Protein AF-A9EIQ8-F1 (afdb_monomer)

Foldseek 3Di:
DCLLVCLDPPHQQAQFCAEAECASNHQWYFYDDDPVPTDIDRRSDDPPDDPVVVVVVVVVVVVVCVVVVPDHD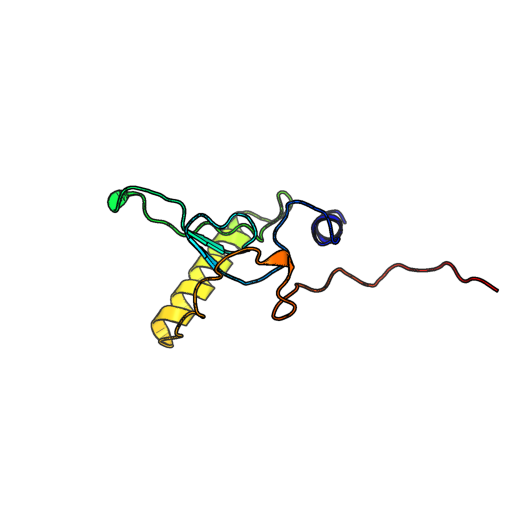DHDDDHPSPDPPGGDDRDPPDDDDDDD

Radius of gyration: 15.95 Å; Cα contacts (8 Å, |Δi|>4): 123; chains: 1; bounding box: 55×27×35 Å

Secondary structure (DSSP, 8-state):
--GGGGGSTTSSS--B--EEES-TTSSEEE----GGG---EE--S-TTS-HHHHHHHHHHHHHHHHHTT-PPPPPPPS-GGG-GGGBPPP----------

Mean predicted aligned error: 10.39 Å

InterPro domains:
  IPR008146 Glutamine synthetase, catalytic domain [PF00120] (1-85)
  IPR008146 Glutamine synthetase, catalytic domain [PS51987] (1-100)
  IPR014746 Glutamine synthetase/guanido kinase, catalytic domain [SSF55931] (2-93)

Nearest PDB structures (foldseek):
  7tdv-assembly1_C  TM=9.111E-01  e=1.305E-05  Staphylococcus aureus
  8tfk-assembly1_C  TM=9.093E-01  e=3.611E-05  Methanosarcina mazei Go1
  8oox-assembly1_B  TM=8.862E-01  e=8.723E-05  Methermicoccus shengliensis DSM 18856
  7ten-assembly1_H  TM=8.874E-01  e=7.616E-05  Listeria monocytogenes
  8oox-assembly1_A  TM=8.880E-01  e=9.991E-05  Methermicoccus shengliensis DSM 18856

Sequence (100 aa):
MNSFRRFLPGTSAPINLEWGEENRTCGLRIPESSPQNLRVENRIAGADANSYLSIAASLLAGYIGMIEDVKPSTPVQGSANESPKYQLAADTRGSPRGYG

Organism: NCBI:txid314608

pLDDT: mean 77.61, std 20.42, range [34.22, 98.31]

Solvent-accessible surface area (backbone atoms only — not comparable to full-atom values): 6339 Å² total; per-residue (Å²): 142,64,73,58,71,51,46,45,90,91,50,92,50,27,46,34,77,44,38,15,73,65,28,73,47,24,8,32,23,32,57,88,60,58,84,93,65,60,52,79,43,78,50,60,72,51,96,86,52,60,66,70,60,55,51,52,53,52,52,50,52,53,49,51,34,62,76,68,65,58,77,76,76,82,65,54,80,78,70,46,81,78,54,82,87,46,62,60,81,50,78,78,89,80,79,91,78,87,78,132

Structure (mmCIF, N/CA/C/O backbone):
data_AF-A9EIQ8-F1
#
_entry.id   AF-A9EIQ8-F1
#
loop_
_atom_site.group_PDB
_atom_site.id
_atom_site.type_symbol
_atom_site.label_atom_id
_atom_site.label_alt_id
_atom_site.label_comp_id
_atom_site.label_asym_id
_atom_site.label_entity_id
_atom_site.label_seq_id
_atom_site.pdbx_PDB_ins_code
_atom_site.Cartn_x
_atom_site.Cartn_y
_atom_site.Cartn_z
_atom_site.occupancy
_atom_site.B_iso_or_equiv
_atom_site.auth_seq_id
_atom_site.auth_comp_id
_atom_site.auth_asym_id
_atom_site.auth_atom_id
_atom_site.pdbx_PDB_model_num
ATOM 1 N N . MET A 1 1 ? 10.339 6.127 -23.249 1.00 47.00 1 MET A N 1
ATOM 2 C CA . MET A 1 1 ? 10.115 5.420 -21.968 1.00 47.00 1 MET A CA 1
ATOM 3 C C . MET A 1 1 ? 10.525 6.327 -20.809 1.00 47.00 1 MET A C 1
ATOM 5 O O . MET A 1 1 ? 11.665 6.784 -20.792 1.00 47.00 1 MET A O 1
ATOM 9 N N . ASN A 1 2 ? 9.585 6.675 -19.921 1.00 54.34 2 ASN A N 1
ATOM 10 C CA . ASN A 1 2 ? 9.785 7.634 -18.817 1.00 54.34 2 ASN A CA 1
ATOM 11 C C . ASN A 1 2 ? 9.458 7.023 -17.433 1.00 54.34 2 ASN A C 1
ATOM 13 O O . ASN A 1 2 ? 10.060 7.423 -16.443 1.00 54.34 2 ASN A O 1
ATOM 17 N N . SER A 1 3 ? 8.623 5.977 -17.374 1.00 48.97 3 SER A N 1
ATOM 18 C CA . SER A 1 3 ? 8.212 5.280 -16.140 1.00 48.97 3 SER A CA 1
ATOM 19 C C . SER A 1 3 ? 9.387 4.692 -15.355 1.00 48.97 3 SER A C 1
ATOM 21 O O . SER A 1 3 ? 9.421 4.782 -14.133 1.00 48.97 3 SER A O 1
ATOM 23 N N . PHE A 1 4 ? 10.398 4.153 -16.049 1.00 55.16 4 PHE A N 1
ATOM 24 C CA . PHE A 1 4 ? 11.559 3.531 -15.401 1.00 55.16 4 PHE A CA 1
ATOM 25 C C . PHE A 1 4 ? 12.546 4.529 -14.783 1.00 55.16 4 PHE A C 1
ATOM 27 O O . PHE A 1 4 ? 13.245 4.183 -13.835 1.00 55.16 4 PHE A O 1
ATOM 34 N N . ARG A 1 5 ? 12.563 5.792 -15.240 1.00 54.81 5 ARG A N 1
ATOM 35 C CA . ARG A 1 5 ? 13.397 6.846 -14.628 1.00 54.81 5 ARG A CA 1
ATOM 36 C C . ARG A 1 5 ? 12.933 7.218 -13.217 1.00 54.81 5 ARG A C 1
ATOM 38 O O . ARG A 1 5 ? 13.712 7.780 -12.457 1.00 54.81 5 ARG A O 1
ATOM 45 N N . ARG A 1 6 ? 11.692 6.873 -12.856 1.00 54.34 6 ARG A N 1
ATOM 46 C CA . ARG A 1 6 ? 11.136 7.057 -11.510 1.00 54.34 6 ARG A CA 1
ATOM 47 C C . ARG A 1 6 ? 11.627 5.999 -10.511 1.00 54.34 6 ARG A C 1
ATOM 49 O O . ARG A 1 6 ? 11.488 6.213 -9.317 1.00 54.34 6 ARG A O 1
ATOM 56 N N . PHE A 1 7 ? 12.237 4.904 -10.975 1.00 53.34 7 PHE A N 1
ATOM 57 C CA . PHE A 1 7 ? 12.812 3.865 -10.110 1.00 53.34 7 PHE A CA 1
ATOM 58 C C . PHE A 1 7 ? 14.306 4.078 -9.806 1.00 53.34 7 PHE A C 1
ATOM 60 O O . PHE A 1 7 ? 14.984 3.162 -9.348 1.00 53.34 7 PHE A O 1
ATOM 67 N N . LEU A 1 8 ? 14.842 5.278 -10.055 1.00 50.47 8 LEU A N 1
ATOM 68 C CA . LEU A 1 8 ? 16.218 5.612 -9.690 1.00 50.47 8 LEU A CA 1
ATOM 69 C C . LEU A 1 8 ? 16.322 5.914 -8.179 1.00 50.47 8 LEU A C 1
ATOM 71 O O . LEU A 1 8 ? 15.482 6.660 -7.653 1.00 50.47 8 LEU A O 1
ATOM 75 N N . PRO A 1 9 ? 17.353 5.391 -7.484 1.00 47.25 9 PRO A N 1
ATOM 76 C CA . PRO A 1 9 ? 17.642 5.747 -6.097 1.00 47.25 9 PRO A CA 1
ATOM 77 C C . PRO A 1 9 ? 17.762 7.270 -5.937 1.00 47.25 9 PRO A C 1
ATOM 79 O O . PRO A 1 9 ? 18.452 7.923 -6.718 1.00 47.25 9 PRO A O 1
ATOM 82 N N . GLY A 1 10 ? 17.084 7.844 -4.938 1.00 49.53 10 GLY A N 1
ATOM 83 C CA . GLY A 1 10 ? 17.111 9.289 -4.659 1.00 49.53 10 GLY A CA 1
ATOM 84 C C . GLY A 1 10 ? 15.927 10.096 -5.207 1.00 49.53 10 GLY A C 1
ATOM 85 O O . GLY A 1 10 ? 15.887 11.311 -5.023 1.00 49.53 10 GLY A O 1
ATOM 86 N N . THR A 1 11 ? 14.938 9.456 -5.835 1.00 51.38 11 THR A N 1
ATOM 87 C CA . THR A 1 11 ? 13.658 10.106 -6.163 1.00 51.38 11 THR A CA 1
ATOM 88 C C . THR A 1 11 ? 12.632 9.873 -5.048 1.00 51.38 11 THR A C 1
ATOM 90 O O . THR A 1 11 ? 12.636 8.834 -4.397 1.00 51.38 11 THR A O 1
ATOM 93 N N . SER A 1 12 ? 11.723 10.825 -4.801 1.00 54.69 12 SER A N 1
ATOM 94 C CA . SER A 1 12 ? 10.681 10.705 -3.756 1.00 54.69 12 SER A CA 1
ATOM 95 C C . SER A 1 12 ? 9.597 9.657 -4.062 1.00 54.69 12 SER A C 1
ATOM 97 O O . SER A 1 12 ? 8.571 9.606 -3.381 1.00 54.69 12 SER A O 1
ATOM 99 N N . ALA A 1 13 ? 9.773 8.870 -5.124 1.00 58.97 13 ALA A N 1
ATOM 100 C CA . ALA A 1 13 ? 8.844 7.834 -5.521 1.00 58.97 13 ALA A CA 1
ATOM 101 C C . ALA A 1 13 ? 9.188 6.526 -4.798 1.00 58.97 13 ALA A C 1
ATOM 103 O O . ALA A 1 13 ? 10.340 6.097 -4.838 1.00 58.97 13 ALA A O 1
ATOM 104 N N . PRO A 1 14 ? 8.212 5.874 -4.152 1.00 58.78 14 PRO A N 1
ATOM 105 C CA . PRO A 1 14 ? 8.463 4.592 -3.524 1.00 58.78 14 PRO A CA 1
ATOM 106 C C . PRO A 1 14 ? 8.714 3.534 -4.602 1.00 58.78 14 PRO A C 1
ATOM 108 O O . PRO A 1 14 ? 7.884 3.310 -5.482 1.00 58.78 14 PRO A O 1
ATOM 111 N N . ILE A 1 15 ? 9.877 2.891 -4.520 1.00 69.25 15 ILE A N 1
ATOM 112 C CA . ILE A 1 15 ? 10.295 1.792 -5.405 1.00 69.25 15 ILE A CA 1
ATOM 113 C C . ILE A 1 15 ? 10.076 0.413 -4.764 1.00 69.25 15 ILE A C 1
ATOM 115 O O . ILE A 1 15 ? 10.500 -0.600 -5.314 1.00 69.25 15 ILE A O 1
ATOM 119 N N . ASN A 1 16 ? 9.457 0.387 -3.581 1.00 79.81 16 ASN A N 1
ATOM 120 C CA . ASN A 1 16 ? 9.238 -0.799 -2.763 1.00 79.81 16 ASN A CA 1
ATOM 121 C C . ASN A 1 16 ? 7.764 -1.236 -2.769 1.00 79.81 16 ASN A C 1
ATOM 123 O O . ASN A 1 16 ? 6.868 -0.439 -3.048 1.00 79.81 16 ASN A O 1
ATOM 127 N N . LEU A 1 17 ? 7.528 -2.503 -2.426 1.00 83.19 17 LEU A N 1
ATOM 128 C CA . LEU A 1 17 ? 6.192 -3.077 -2.208 1.00 83.19 17 LEU A CA 1
ATOM 129 C C . LEU A 1 17 ? 5.762 -3.053 -0.731 1.00 83.19 17 LEU A C 1
ATOM 131 O O . LEU A 1 17 ? 4.793 -3.710 -0.359 1.00 83.19 17 LEU A O 1
ATOM 135 N N . GLU A 1 18 ? 6.486 -2.320 0.114 1.00 90.25 18 GLU A N 1
ATOM 136 C CA . GLU A 1 18 ? 6.184 -2.235 1.539 1.00 90.25 18 GLU A CA 1
ATOM 137 C C . GLU A 1 18 ? 4.945 -1.370 1.794 1.00 90.25 18 GLU A C 1
ATOM 139 O O . GLU A 1 18 ? 4.561 -0.525 0.969 1.00 90.25 18 GLU A O 1
ATOM 144 N N . TRP A 1 19 ? 4.343 -1.557 2.971 1.00 93.81 19 TRP A N 1
ATOM 145 C CA . TRP A 1 19 ? 3.210 -0.762 3.425 1.00 93.81 19 TRP A CA 1
ATOM 146 C C . TRP A 1 19 ? 3.415 -0.173 4.821 1.00 93.81 19 TRP A C 1
ATOM 148 O O . TRP A 1 19 ? 4.159 -0.716 5.638 1.00 93.81 19 TRP A O 1
ATOM 158 N N . GLY A 1 20 ? 2.740 0.942 5.101 1.00 93.19 20 GLY A N 1
ATOM 159 C CA . GLY A 1 20 ? 2.766 1.568 6.422 1.00 93.19 20 GLY A CA 1
ATOM 160 C C . GLY A 1 20 ? 1.740 2.687 6.605 1.00 93.19 20 GLY A C 1
ATOM 161 O O . GLY A 1 20 ? 1.204 3.243 5.639 1.00 93.19 20 GLY A O 1
ATOM 162 N N . GLU A 1 21 ? 1.478 3.020 7.866 1.00 94.75 21 GLU A N 1
ATOM 163 C CA . GLU A 1 21 ? 0.581 4.100 8.292 1.00 94.75 21 GLU A CA 1
ATOM 164 C C . GLU A 1 21 ? 1.306 5.448 8.261 1.00 94.75 21 GLU A C 1
ATOM 166 O O . GLU A 1 21 ? 2.428 5.566 8.746 1.00 94.75 21 GLU A O 1
ATOM 171 N N . GLU A 1 22 ? 0.711 6.439 7.591 1.00 92.38 22 GLU A N 1
ATOM 172 C CA . GLU A 1 22 ? 1.289 7.756 7.259 1.00 92.38 22 GLU A CA 1
ATOM 173 C C . GLU A 1 22 ? 2.718 7.712 6.662 1.00 92.38 22 GLU A C 1
ATOM 175 O O . GLU A 1 22 ? 3.371 8.734 6.456 1.00 92.38 22 GLU A O 1
ATOM 180 N N . ASN A 1 23 ? 3.200 6.533 6.260 1.00 90.56 23 ASN A N 1
ATOM 181 C CA . ASN A 1 23 ? 4.563 6.346 5.798 1.00 90.56 23 ASN A CA 1
ATOM 182 C C . ASN A 1 23 ? 4.685 6.649 4.300 1.00 90.56 23 ASN A C 1
ATOM 184 O O . ASN A 1 23 ? 4.371 5.836 3.430 1.00 90.56 23 ASN A O 1
ATOM 188 N N . ARG A 1 24 ? 5.175 7.848 3.978 1.00 88.62 24 ARG A N 1
ATOM 189 C CA . ARG A 1 24 ? 5.313 8.324 2.589 1.00 88.62 24 ARG A CA 1
ATOM 190 C C . ARG A 1 24 ? 6.446 7.656 1.808 1.00 88.62 24 ARG A C 1
ATOM 192 O O . ARG A 1 24 ? 6.528 7.860 0.596 1.00 88.62 24 ARG A O 1
ATOM 199 N N . THR A 1 25 ? 7.295 6.877 2.475 1.00 87.25 25 THR A N 1
ATOM 200 C CA . THR A 1 25 ? 8.369 6.107 1.831 1.00 87.25 25 THR A CA 1
ATOM 201 C C . THR A 1 25 ? 7.894 4.739 1.331 1.00 87.25 25 THR A C 1
ATOM 203 O O . THR A 1 25 ? 8.587 4.115 0.533 1.00 87.25 25 THR A O 1
ATOM 206 N N . CYS A 1 26 ? 6.704 4.289 1.746 1.00 90.06 26 CYS A N 1
ATOM 207 C CA . CYS A 1 26 ? 6.107 3.020 1.329 1.00 90.06 26 CYS A CA 1
ATOM 208 C C . CYS A 1 26 ? 5.390 3.117 -0.028 1.00 90.06 26 CYS A C 1
ATOM 210 O O . CYS A 1 26 ? 4.836 4.165 -0.386 1.00 90.06 26 CYS A O 1
ATOM 212 N N . GLY A 1 27 ? 5.371 2.003 -0.766 1.00 88.88 27 GLY A N 1
ATOM 213 C CA . GLY A 1 27 ? 4.610 1.847 -2.011 1.00 88.88 27 GLY A CA 1
ATOM 214 C C . GLY A 1 27 ? 3.099 1.801 -1.792 1.00 88.88 27 GLY A C 1
ATOM 215 O O . GLY A 1 27 ? 2.344 2.355 -2.594 1.00 88.88 27 GLY A O 1
ATOM 216 N N . LEU A 1 28 ? 2.658 1.212 -0.681 1.00 92.88 28 LEU A N 1
ATOM 217 C CA . LEU A 1 28 ? 1.270 1.240 -0.224 1.00 92.88 28 LEU A CA 1
ATOM 218 C C . LEU A 1 28 ? 1.182 2.035 1.080 1.00 92.88 28 LEU A C 1
ATOM 220 O O . LEU A 1 28 ? 1.922 1.784 2.024 1.00 92.88 28 LEU A O 1
ATOM 224 N N . ARG A 1 29 ? 0.285 3.016 1.158 1.00 94.56 29 ARG A N 1
ATOM 225 C CA . ARG A 1 29 ? 0.174 3.876 2.345 1.00 94.56 29 ARG A CA 1
ATOM 226 C C . ARG A 1 29 ? -1.237 3.880 2.895 1.00 94.56 29 ARG A C 1
ATOM 228 O O . ARG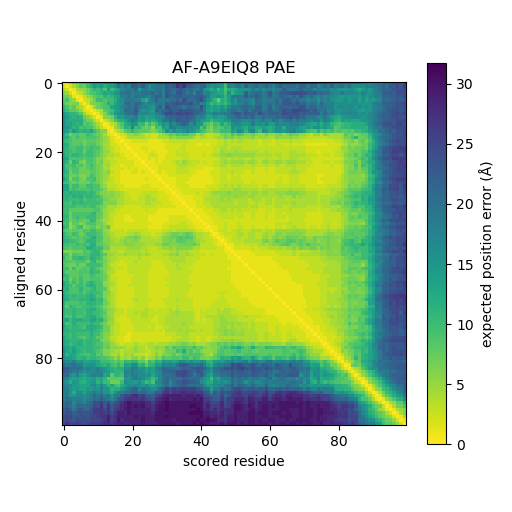 A 1 29 ? -2.183 3.988 2.124 1.00 94.56 29 ARG A O 1
ATOM 235 N N . ILE A 1 30 ? -1.364 3.857 4.216 1.00 95.75 30 ILE A N 1
ATOM 236 C CA . ILE A 1 30 ? -2.622 4.131 4.915 1.00 95.75 30 ILE A CA 1
ATOM 237 C C . ILE A 1 30 ? -2.540 5.556 5.475 1.00 95.75 30 ILE A C 1
ATOM 239 O O . ILE A 1 30 ? -1.759 5.790 6.396 1.00 95.75 30 ILE A O 1
ATOM 243 N N . PRO A 1 31 ? -3.249 6.543 4.903 1.00 95.25 31 PRO A N 1
ATOM 244 C CA . PRO A 1 31 ? -3.227 7.911 5.409 1.00 95.25 31 PRO A CA 1
ATOM 245 C C . PRO A 1 31 ? 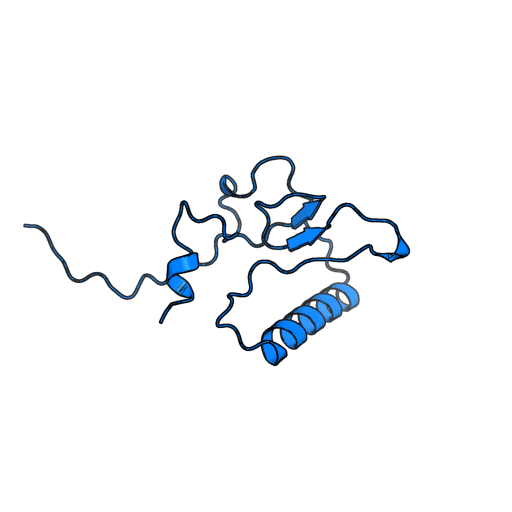-3.959 8.018 6.743 1.00 95.25 31 PRO A C 1
ATOM 247 O O . PRO A 1 31 ? -5.020 7.409 6.920 1.00 95.25 31 PRO A O 1
ATOM 250 N N . GLU A 1 32 ? -3.454 8.876 7.628 1.00 95.12 32 GLU A N 1
ATOM 251 C CA . GLU A 1 32 ? -4.210 9.270 8.814 1.00 95.12 32 GLU A CA 1
ATOM 252 C C . GLU A 1 32 ? -5.550 9.884 8.383 1.00 95.12 32 GLU A C 1
ATOM 254 O O . GLU A 1 32 ? -5.618 10.777 7.531 1.00 95.12 32 GLU A O 1
ATOM 259 N N . SER A 1 33 ? -6.644 9.332 8.900 1.00 94.88 33 SER A N 1
ATOM 260 C CA . SER A 1 33 ? -7.993 9.705 8.492 1.00 94.88 33 SER A CA 1
ATOM 261 C C . SER A 1 33 ? -9.029 9.247 9.513 1.00 94.88 33 SER A C 1
ATOM 263 O O . SER A 1 33 ? -8.766 8.384 10.351 1.00 94.88 33 SER A O 1
ATOM 265 N N . SER A 1 34 ? -10.231 9.826 9.442 1.00 96.75 34 SER A N 1
ATOM 266 C CA . SER A 1 34 ? -11.371 9.286 10.183 1.00 96.75 34 SER A CA 1
ATOM 267 C C . SER A 1 34 ? -11.729 7.884 9.665 1.00 96.75 34 SER A C 1
ATOM 269 O O . SER A 1 34 ? -11.481 7.594 8.492 1.00 96.75 34 SER A O 1
ATOM 271 N N . PRO A 1 35 ? -12.383 7.027 10.472 1.00 94.81 35 PRO A N 1
ATOM 272 C CA . PRO A 1 35 ? -12.742 5.669 10.053 1.00 94.81 35 PRO A CA 1
ATOM 273 C C . PRO A 1 35 ? -13.535 5.603 8.739 1.00 94.81 35 PRO A C 1
ATOM 275 O O . PRO A 1 35 ? -13.361 4.678 7.956 1.00 94.81 35 PRO A O 1
ATOM 278 N N . GLN A 1 36 ? -14.370 6.609 8.461 1.00 96.69 36 GLN A N 1
ATOM 279 C CA . GLN A 1 36 ? -15.162 6.696 7.227 1.00 96.69 36 GLN A CA 1
ATOM 280 C C . GLN A 1 36 ? -14.316 7.002 5.979 1.00 96.69 36 GLN A C 1
ATOM 282 O O . GLN A 1 36 ? -14.776 6.775 4.866 1.00 96.69 36 GLN A O 1
ATOM 287 N N . ASN A 1 37 ? -13.102 7.527 6.155 1.00 96.12 37 ASN A N 1
ATOM 288 C CA . ASN A 1 37 ? -12.184 7.922 5.084 1.00 96.12 37 ASN A CA 1
ATOM 289 C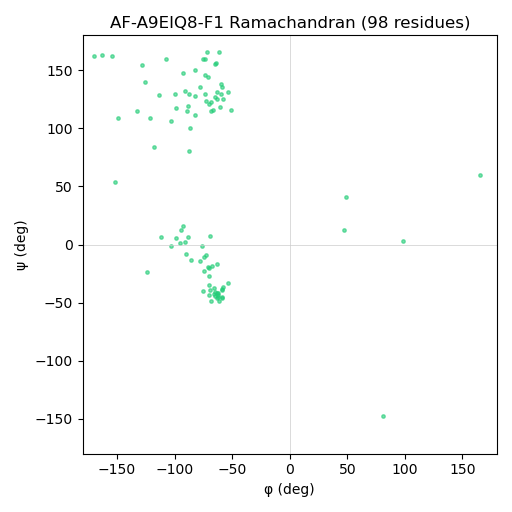 C . ASN A 1 37 ? -10.933 7.027 5.006 1.00 96.12 37 ASN A C 1
ATOM 291 O O . ASN A 1 37 ? -10.018 7.327 4.223 1.00 96.12 37 ASN A O 1
ATOM 295 N N . LEU A 1 38 ? -10.899 5.952 5.807 1.00 94.62 38 LEU A N 1
ATOM 296 C CA . LEU A 1 38 ? -9.807 4.990 5.850 1.00 94.62 38 LEU A CA 1
ATOM 297 C C . LEU A 1 38 ? -9.684 4.293 4.497 1.00 94.62 38 LEU A C 1
ATOM 299 O O . LEU A 1 38 ? -10.642 3.731 3.968 1.00 94.62 38 LEU A O 1
ATOM 303 N N . ARG A 1 39 ? -8.485 4.350 3.925 1.00 95.69 39 ARG A N 1
ATOM 304 C CA . ARG A 1 39 ? -8.205 3.820 2.591 1.00 95.69 39 ARG A CA 1
ATOM 305 C C . ARG A 1 39 ? -6.738 3.456 2.448 1.00 95.69 39 ARG A C 1
ATOM 307 O O . ARG A 1 39 ? -5.890 3.959 3.181 1.00 95.69 39 ARG A O 1
ATOM 314 N N . VAL A 1 40 ? -6.451 2.638 1.442 1.00 94.50 40 VAL A N 1
ATOM 315 C CA . VAL A 1 40 ? -5.090 2.354 0.987 1.00 94.50 40 VAL A CA 1
ATOM 316 C C . VAL A 1 40 ? -4.796 3.208 -0.241 1.00 94.50 40 VAL A C 1
ATOM 318 O O . VAL A 1 40 ? -5.557 3.221 -1.206 1.00 94.50 40 VAL A O 1
ATOM 321 N N . GLU A 1 41 ? -3.675 3.915 -0.219 1.00 94.25 41 GLU A N 1
ATOM 322 C CA . GLU A 1 41 ? -3.151 4.651 -1.360 1.00 94.25 41 GLU A CA 1
ATOM 323 C C . GLU A 1 41 ? -2.053 3.842 -2.052 1.00 94.25 41 GLU A C 1
ATOM 325 O O . GLU A 1 41 ? -0.995 3.590 -1.470 1.00 94.25 41 GLU A O 1
ATOM 330 N N . ASN A 1 42 ? -2.288 3.473 -3.315 1.00 91.88 42 ASN A N 1
ATOM 331 C CA . ASN A 1 42 ? -1.274 2.870 -4.176 1.00 91.88 42 ASN A CA 1
ATOM 332 C C . ASN A 1 42 ? -0.393 3.967 -4.790 1.00 91.88 42 ASN A C 1
ATOM 334 O O . ASN A 1 42 ? -0.844 4.751 -5.625 1.00 91.88 42 ASN A O 1
ATOM 338 N N . ARG A 1 43 ? 0.872 4.015 -4.372 1.00 90.25 43 ARG A N 1
ATOM 339 C CA . ARG A 1 43 ? 1.851 5.037 -4.773 1.00 90.25 43 ARG A CA 1
ATOM 340 C C . ARG A 1 43 ? 2.848 4.530 -5.820 1.00 90.25 43 ARG A C 1
ATOM 342 O O . ARG A 1 43 ? 3.692 5.309 -6.269 1.00 90.25 43 ARG A O 1
ATOM 349 N N . ILE A 1 44 ? 2.738 3.257 -6.212 1.00 84.69 44 ILE A N 1
ATOM 350 C CA . ILE A 1 44 ? 3.636 2.582 -7.162 1.00 84.69 44 ILE A CA 1
ATOM 351 C C . ILE A 1 44 ? 3.342 3.037 -8.595 1.00 84.69 44 ILE A C 1
ATOM 353 O O . ILE A 1 44 ? 4.263 3.275 -9.377 1.00 84.69 44 ILE A O 1
ATOM 357 N N . ALA A 1 45 ? 2.061 3.195 -8.948 1.00 84.44 45 ALA A N 1
ATOM 358 C CA . ALA A 1 45 ? 1.666 3.607 -10.291 1.00 84.44 45 ALA A CA 1
ATOM 359 C C . ALA A 1 45 ? 2.261 4.984 -10.657 1.00 84.44 45 ALA A C 1
ATOM 361 O O . ALA A 1 45 ? 2.193 5.950 -9.889 1.00 84.44 45 ALA A O 1
ATOM 362 N N . GLY A 1 46 ? 2.894 5.056 -11.831 1.00 81.56 46 GLY A N 1
ATOM 363 C CA . GLY A 1 46 ? 3.389 6.291 -12.442 1.00 81.56 46 GLY A CA 1
ATOM 364 C C . GLY A 1 46 ? 2.269 7.130 -13.050 1.00 81.56 46 GLY A C 1
ATOM 365 O O . GLY A 1 46 ? 1.206 6.611 -13.373 1.00 81.56 46 GLY A O 1
ATOM 366 N N . ALA A 1 47 ? 2.523 8.426 -13.253 1.00 80.94 47 ALA A N 1
ATOM 367 C CA . ALA A 1 47 ? 1.583 9.322 -13.939 1.00 80.94 47 ALA A CA 1
ATOM 368 C C . ALA A 1 47 ? 1.330 8.929 -15.409 1.00 80.94 47 ALA A C 1
ATOM 370 O O . ALA A 1 47 ? 0.374 9.389 -16.021 1.00 80.94 47 ALA A O 1
ATOM 371 N N . ASP A 1 48 ? 2.194 8.089 -15.976 1.00 82.25 48 ASP A N 1
ATOM 372 C CA . ASP A 1 48 ? 2.103 7.536 -17.323 1.00 82.25 48 ASP A CA 1
ATOM 373 C C . ASP A 1 48 ? 1.439 6.149 -17.381 1.00 82.25 48 ASP A C 1
ATOM 375 O O . ASP A 1 48 ? 1.316 5.572 -18.462 1.00 82.25 48 ASP A O 1
ATOM 379 N N . ALA A 1 49 ? 0.994 5.606 -16.243 1.00 86.50 49 ALA A N 1
ATOM 380 C CA . ALA A 1 49 ? 0.248 4.357 -16.207 1.00 86.50 49 ALA A CA 1
ATOM 381 C C . ALA A 1 49 ? -1.191 4.549 -16.716 1.00 86.50 49 ALA A C 1
ATOM 383 O O . ALA A 1 49 ? -1.837 5.569 -16.473 1.00 86.50 49 ALA A O 1
ATOM 384 N N . ASN A 1 50 ? -1.729 3.529 -17.389 1.00 92.81 50 ASN A N 1
ATOM 385 C CA . ASN A 1 50 ? -3.144 3.500 -17.745 1.00 92.81 50 ASN A CA 1
ATOM 386 C C . ASN A 1 50 ? -3.988 3.346 -16.468 1.00 92.81 50 ASN A C 1
ATOM 388 O O . ASN A 1 50 ? -3.941 2.302 -15.815 1.00 92.81 50 ASN A O 1
ATOM 392 N N . SER A 1 51 ? -4.778 4.371 -16.140 1.00 91.56 51 SER A N 1
ATOM 393 C CA . SER A 1 51 ? -5.564 4.442 -14.903 1.00 91.56 51 SER A CA 1
ATOM 394 C C . SER A 1 51 ? -6.550 3.284 -14.744 1.00 91.56 51 SER A C 1
ATOM 396 O O . SER A 1 51 ? -6.679 2.744 -13.646 1.00 91.56 51 SER A O 1
ATOM 398 N N . TYR A 1 52 ? -7.194 2.849 -15.830 1.00 95.00 52 TYR A N 1
ATOM 399 C CA . TYR A 1 52 ? -8.121 1.717 -15.801 1.00 95.00 52 TYR A CA 1
ATOM 400 C C . TYR A 1 52 ? -7.405 0.425 -15.410 1.00 95.00 52 TYR A C 1
ATOM 402 O O . TYR A 1 52 ? -7.876 -0.305 -14.539 1.00 95.00 52 TYR A O 1
ATOM 410 N N . LEU A 1 53 ? -6.239 0.169 -16.008 1.00 94.25 53 LEU A N 1
ATOM 411 C CA . LEU A 1 53 ? -5.452 -1.026 -15.706 1.00 94.25 53 LEU A CA 1
ATOM 412 C C . LEU A 1 53 ? -4.863 -0.976 -14.293 1.00 94.25 53 LEU A C 1
ATOM 414 O O . LEU A 1 53 ? -4.877 -1.989 -13.599 1.00 94.25 53 LEU A O 1
ATOM 418 N N . SER A 1 54 ? -4.393 0.187 -13.836 1.00 90.94 54 SER A N 1
ATOM 419 C CA . SER A 1 54 ? -3.862 0.342 -12.476 1.00 90.94 54 SER A CA 1
ATOM 420 C C . SER A 1 54 ? -4.918 0.073 -11.401 1.00 90.94 54 SER A C 1
ATOM 422 O O . SER A 1 54 ? -4.629 -0.607 -10.413 1.00 90.94 54 SER A O 1
ATOM 424 N N . ILE A 1 55 ? -6.145 0.566 -11.596 1.00 93.19 55 ILE A N 1
ATOM 425 C CA . ILE A 1 55 ? -7.261 0.317 -10.675 1.00 93.19 55 ILE A CA 1
ATOM 426 C C . ILE A 1 55 ? -7.677 -1.156 -10.730 1.00 93.19 55 ILE A C 1
ATOM 428 O O . ILE A 1 55 ? -7.766 -1.795 -9.683 1.00 93.19 55 ILE A O 1
ATOM 432 N N . ALA A 1 56 ? -7.869 -1.715 -11.930 1.00 96.00 56 ALA A N 1
ATOM 433 C CA . ALA A 1 56 ? -8.276 -3.109 -12.101 1.00 96.00 56 ALA A CA 1
ATOM 434 C C . ALA A 1 56 ? -7.276 -4.086 -11.462 1.00 96.00 56 ALA A C 1
ATOM 436 O O . ALA A 1 56 ? -7.678 -4.981 -10.721 1.00 96.00 56 ALA A O 1
ATOM 437 N N . ALA A 1 57 ? -5.974 -3.878 -11.683 1.00 94.38 57 ALA A N 1
ATOM 438 C CA . ALA A 1 57 ? -4.929 -4.712 -11.097 1.00 94.38 57 ALA A CA 1
ATOM 439 C C . ALA A 1 57 ? -4.888 -4.602 -9.563 1.00 94.38 57 ALA A C 1
ATOM 441 O O . ALA A 1 57 ? -4.748 -5.616 -8.883 1.00 94.38 57 ALA A O 1
ATOM 442 N N . SER A 1 58 ? -5.059 -3.394 -9.011 1.00 93.56 58 SER A N 1
ATOM 443 C CA . SER A 1 58 ? -5.072 -3.188 -7.554 1.00 93.56 58 SER A CA 1
ATOM 444 C C . SER A 1 58 ? -6.275 -3.872 -6.893 1.00 93.56 58 SER A C 1
ATOM 446 O O . SER A 1 58 ? -6.121 -4.519 -5.858 1.00 93.56 58 SER A O 1
ATOM 448 N N . LEU A 1 59 ? -7.462 -3.774 -7.505 1.00 95.62 59 LEU A N 1
ATOM 449 C CA . LEU A 1 59 ? -8.672 -4.446 -7.023 1.00 95.62 59 LEU A CA 1
ATOM 450 C C . LEU A 1 59 ? -8.540 -5.969 -7.088 1.00 95.62 59 LEU A C 1
ATOM 452 O O . LEU A 1 59 ? -8.880 -6.649 -6.123 1.00 95.62 59 LEU A O 1
ATOM 456 N N . LEU A 1 60 ? -8.020 -6.500 -8.199 1.00 96.81 60 LEU A N 1
ATOM 457 C CA . LEU A 1 60 ? -7.817 -7.936 -8.361 1.00 96.81 60 LEU A CA 1
ATOM 458 C C . LEU A 1 60 ? -6.829 -8.487 -7.327 1.00 96.81 60 LEU A C 1
ATOM 460 O O . LEU A 1 60 ? -7.113 -9.508 -6.709 1.00 96.81 60 LEU A O 1
ATOM 464 N N . ALA A 1 61 ? -5.706 -7.802 -7.099 1.00 94.44 61 ALA A N 1
ATOM 465 C CA . ALA A 1 61 ? -4.720 -8.213 -6.102 1.00 94.44 61 ALA A CA 1
ATOM 466 C C . ALA A 1 61 ? -5.307 -8.218 -4.680 1.00 94.44 61 ALA A C 1
ATOM 468 O O . ALA A 1 61 ? -5.107 -9.177 -3.937 1.00 94.44 61 ALA A O 1
ATOM 469 N N . GLY A 1 62 ? -6.081 -7.187 -4.320 1.00 94.56 62 GLY A N 1
ATOM 470 C CA . GLY A 1 62 ? -6.783 -7.146 -3.035 1.00 94.56 62 GLY A CA 1
ATOM 471 C C . GLY A 1 62 ? -7.825 -8.259 -2.898 1.00 94.56 62 GLY A C 1
ATOM 472 O O . GLY A 1 62 ? -7.903 -8.904 -1.857 1.00 94.56 62 GLY A O 1
ATOM 473 N N . TYR A 1 63 ? -8.589 -8.530 -3.960 1.00 97.38 63 TYR A N 1
ATOM 474 C CA . TYR A 1 63 ? -9.569 -9.616 -3.980 1.00 97.38 63 TYR A CA 1
ATOM 475 C C . TYR A 1 63 ? -8.915 -10.987 -3.791 1.00 97.38 63 TYR A C 1
ATOM 477 O O . TYR A 1 63 ? -9.345 -11.743 -2.925 1.00 97.38 63 TYR A O 1
ATOM 485 N N . ILE A 1 64 ? -7.851 -11.284 -4.543 1.00 97.88 64 ILE A N 1
ATOM 486 C CA . ILE A 1 64 ? -7.099 -12.539 -4.403 1.00 97.88 64 ILE A CA 1
ATOM 487 C C . ILE A 1 64 ? -6.559 -12.676 -2.976 1.00 97.88 64 ILE A C 1
ATOM 489 O O . ILE A 1 64 ? -6.771 -13.710 -2.353 1.00 97.88 64 ILE A O 1
ATOM 493 N N . GLY A 1 65 ? -5.961 -11.618 -2.416 1.00 96.25 65 GLY A N 1
ATOM 494 C CA . GLY A 1 65 ? -5.459 -11.634 -1.039 1.00 96.25 65 GLY A CA 1
ATOM 495 C C . GLY A 1 65 ? -6.537 -11.946 0.006 1.00 96.25 65 GLY A C 1
ATOM 496 O O . GLY A 1 65 ? -6.261 -12.667 0.959 1.00 96.25 65 GLY A O 1
ATOM 497 N N . MET A 1 66 ? -7.772 -11.465 -0.188 1.00 96.62 66 MET A N 1
ATOM 498 C CA . MET A 1 66 ? -8.905 -11.808 0.683 1.00 96.62 66 MET A CA 1
ATOM 499 C C . MET A 1 66 ? -9.355 -13.263 0.516 1.00 96.62 66 MET A C 1
ATOM 501 O O . MET A 1 66 ? -9.632 -13.928 1.509 1.00 96.62 66 MET A O 1
ATOM 505 N N . ILE A 1 67 ? -9.442 -13.754 -0.724 1.00 98.31 67 ILE A N 1
ATOM 506 C CA . ILE A 1 67 ? -9.878 -15.129 -1.018 1.00 98.31 67 ILE A CA 1
ATOM 507 C C . ILE A 1 67 ? -8.875 -16.161 -0.494 1.00 98.31 67 ILE A C 1
ATOM 509 O O . ILE A 1 67 ? -9.274 -17.213 -0.002 1.00 98.31 67 ILE A O 1
ATOM 513 N N . GLU A 1 68 ? -7.585 -15.854 -0.580 1.00 98.06 68 GLU A N 1
ATOM 514 C CA . GLU A 1 68 ? -6.496 -16.740 -0.160 1.00 98.06 68 GLU A CA 1
ATOM 515 C C . GLU A 1 68 ? -6.068 -16.527 1.306 1.00 98.06 68 GLU A C 1
ATOM 517 O O . GLU A 1 68 ? -5.135 -17.178 1.771 1.00 98.06 68 GLU A O 1
ATOM 522 N N . ASP A 1 69 ? -6.736 -15.628 2.040 1.00 96.12 69 ASP A N 1
ATOM 523 C CA . ASP A 1 69 ? -6.387 -15.207 3.408 1.00 96.12 69 ASP A CA 1
ATOM 524 C C . ASP A 1 69 ? -4.899 -14.833 3.579 1.00 96.12 69 ASP A C 1
ATOM 526 O O . ASP A 1 69 ? -4.242 -15.152 4.578 1.00 96.12 69 ASP A O 1
ATOM 530 N N . VAL A 1 70 ? -4.344 -14.134 2.585 1.00 96.50 70 VAL A N 1
ATOM 531 C CA . VAL A 1 70 ? -2.947 -13.692 2.606 1.00 96.50 70 VAL A CA 1
ATOM 532 C C . VAL A 1 70 ? -2.774 -12.654 3.708 1.00 96.50 70 VAL A C 1
ATOM 534 O O . VAL A 1 70 ? -3.324 -11.552 3.650 1.00 96.50 70 VAL A O 1
ATOM 537 N N . LYS A 1 71 ? -1.965 -12.985 4.718 1.00 94.94 71 LYS A N 1
ATOM 538 C CA . LYS A 1 71 ? -1.631 -12.035 5.781 1.00 94.94 71 LYS A CA 1
ATOM 539 C C . LYS A 1 71 ? -0.648 -10.985 5.256 1.00 94.94 71 LYS A C 1
ATOM 541 O O . LYS A 1 71 ? 0.377 -11.361 4.679 1.00 94.94 71 LYS A O 1
ATOM 546 N N . PRO A 1 72 ? -0.918 -9.683 5.462 1.00 90.75 72 PRO A N 1
ATOM 547 C CA . PRO A 1 72 ? 0.044 -8.650 5.113 1.00 90.75 72 PRO A CA 1
ATOM 548 C C . PRO A 1 72 ? 1.301 -8.786 5.980 1.00 90.75 72 PRO A C 1
ATOM 550 O O . PRO A 1 72 ? 1.256 -9.307 7.098 1.00 90.75 72 PRO A O 1
ATOM 553 N N . SER A 1 73 ? 2.429 -8.289 5.474 1.00 91.31 73 SER A N 1
ATOM 554 C CA . SER A 1 73 ? 3.641 -8.127 6.280 1.00 91.31 73 SER A CA 1
ATOM 555 C C . SER A 1 73 ? 3.401 -7.156 7.441 1.00 91.31 73 SER A C 1
ATOM 557 O O . SER A 1 73 ? 2.426 -6.403 7.452 1.00 91.31 73 SER A O 1
ATOM 559 N N . THR A 1 74 ? 4.301 -7.137 8.422 1.00 93.19 74 THR A N 1
ATOM 560 C CA . THR A 1 74 ? 4.297 -6.094 9.455 1.00 93.19 74 THR A CA 1
ATOM 561 C C . THR A 1 74 ? 4.449 -4.716 8.799 1.00 93.19 74 THR A C 1
ATOM 563 O O . THR A 1 74 ? 5.317 -4.575 7.932 1.00 93.19 74 THR A O 1
ATOM 566 N N . PRO A 1 75 ? 3.661 -3.700 9.199 1.00 93.12 75 PRO A N 1
ATOM 567 C CA . PRO A 1 75 ? 3.809 -2.356 8.658 1.00 93.12 75 PRO A CA 1
ATOM 568 C C . PRO A 1 75 ? 5.211 -1.816 8.938 1.00 93.12 75 PRO A C 1
ATOM 570 O O . PRO A 1 75 ? 5.743 -1.967 10.043 1.00 93.12 75 PRO A O 1
ATOM 573 N N . VAL A 1 76 ? 5.806 -1.161 7.944 1.00 92.25 76 VAL A 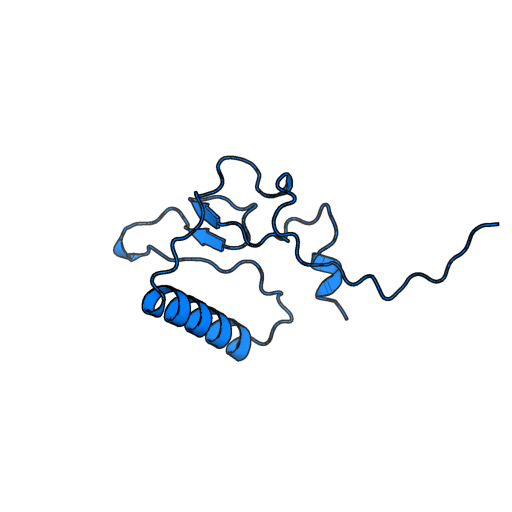N 1
ATOM 574 C CA . VAL A 1 76 ? 7.145 -0.589 8.079 1.00 92.25 76 VAL A CA 1
ATOM 575 C C . VAL A 1 76 ? 7.115 0.603 9.025 1.00 92.25 76 VAL A C 1
ATOM 577 O O . VAL A 1 76 ? 6.462 1.618 8.767 1.00 92.25 76 VAL A O 1
ATOM 580 N N . GLN A 1 77 ? 7.905 0.485 10.089 1.00 86.25 77 GLN A N 1
ATOM 581 C CA .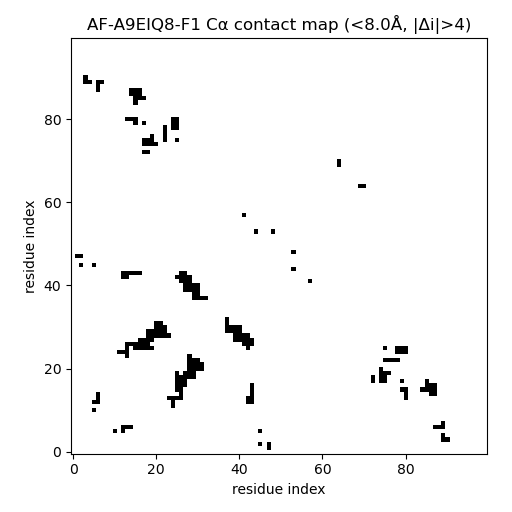 GLN A 1 77 ? 8.255 1.575 10.989 1.00 86.25 77 GLN A CA 1
ATOM 582 C C . GLN A 1 77 ? 9.547 2.238 10.491 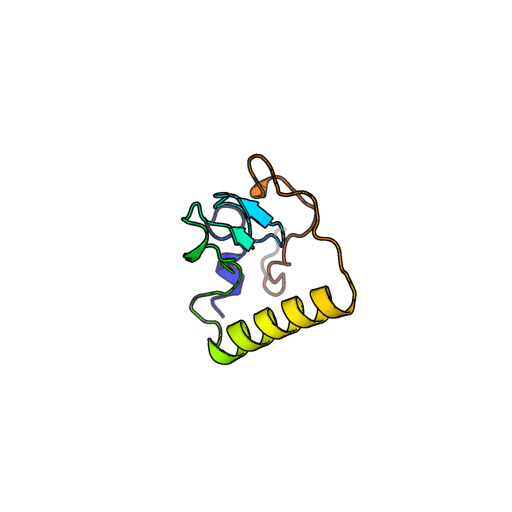1.00 86.25 77 GLN A C 1
ATOM 584 O O . GLN A 1 77 ? 10.519 1.550 10.185 1.00 86.25 77 GLN A O 1
ATOM 589 N N . GLY A 1 78 ? 9.570 3.570 10.401 1.00 81.56 78 GLY A N 1
ATOM 590 C CA . GLY A 1 78 ? 10.721 4.309 9.865 1.00 81.56 78 GLY A CA 1
ATOM 591 C C . GLY A 1 78 ? 10.767 4.357 8.330 1.00 81.56 78 GLY A C 1
ATOM 592 O O . GLY A 1 78 ? 9.732 4.431 7.669 1.00 81.56 78 GLY A O 1
ATOM 593 N N . SER A 1 79 ? 11.966 4.384 7.744 1.00 80.00 79 SER A N 1
ATOM 594 C CA . SER A 1 79 ? 12.160 4.574 6.298 1.00 80.00 79 SER A CA 1
ATOM 595 C C . SER A 1 79 ? 12.129 3.247 5.530 1.00 80.00 79 SER A C 1
ATOM 597 O O . SER A 1 79 ? 12.994 2.393 5.702 1.00 80.00 79 SER A O 1
ATOM 599 N N . ALA A 1 80 ? 11.184 3.094 4.601 1.00 78.88 80 ALA A N 1
ATOM 600 C CA . ALA A 1 80 ? 11.107 1.934 3.708 1.00 78.88 80 ALA A CA 1
ATOM 601 C C . ALA A 1 80 ? 12.170 1.952 2.593 1.00 78.88 80 ALA A C 1
ATOM 603 O O . ALA A 1 80 ? 12.377 0.944 1.919 1.00 78.88 80 ALA A O 1
ATOM 604 N N . ASN A 1 81 ? 12.878 3.071 2.400 1.00 69.56 81 ASN A N 1
ATOM 605 C CA . ASN A 1 81 ? 13.943 3.178 1.395 1.00 69.56 81 ASN A CA 1
ATOM 606 C C . ASN A 1 81 ? 15.189 2.351 1.753 1.00 69.56 81 ASN A C 1
ATOM 608 O O . ASN A 1 81 ? 15.992 2.040 0.878 1.00 69.56 81 ASN A O 1
ATOM 612 N N . GLU A 1 82 ? 15.345 1.999 3.028 1.00 63.91 82 GLU A N 1
ATOM 613 C CA . GLU A 1 82 ? 16.495 1.255 3.553 1.00 63.91 82 GLU A CA 1
ATOM 614 C C . GLU A 1 82 ? 16.278 -0.266 3.520 1.00 63.91 82 GLU A C 1
ATOM 616 O O . GLU A 1 82 ? 17.210 -1.032 3.753 1.00 63.91 82 GLU A O 1
ATOM 621 N N . SER A 1 83 ? 15.060 -0.721 3.202 1.00 57.16 83 SER A N 1
ATOM 622 C CA . SER A 1 83 ? 14.714 -2.142 3.158 1.00 57.16 83 SER A CA 1
ATOM 623 C C . SER A 1 83 ? 14.974 -2.728 1.760 1.00 57.16 83 SER A C 1
ATOM 625 O O . SER A 1 83 ? 14.285 -2.369 0.804 1.00 57.16 83 SER A O 1
ATOM 627 N N . PRO A 1 84 ? 15.926 -3.669 1.598 1.00 53.03 84 PRO A N 1
ATOM 628 C CA . PRO A 1 84 ? 16.262 -4.257 0.296 1.00 53.03 84 PRO A CA 1
ATOM 629 C C . PRO A 1 84 ? 15.238 -5.292 -0.198 1.00 53.03 84 PRO A C 1
ATOM 631 O O . PRO A 1 84 ? 15.415 -5.869 -1.267 1.00 53.03 84 PRO A O 1
ATOM 634 N N . LYS A 1 85 ? 14.189 -5.583 0.584 1.00 53.00 85 LYS A N 1
ATOM 635 C CA . LYS A 1 85 ? 13.400 -6.812 0.439 1.00 53.00 85 LYS A CA 1
ATOM 636 C C . LYS A 1 85 ? 12.535 -6.877 -0.821 1.00 53.00 85 LYS A C 1
ATOM 638 O O . LYS A 1 85 ? 12.327 -7.981 -1.307 1.00 53.00 85 LYS A O 1
ATOM 643 N N . TYR A 1 86 ? 12.098 -5.747 -1.382 1.00 53.19 86 TYR A N 1
ATOM 644 C CA . TYR A 1 86 ? 11.225 -5.733 -2.565 1.00 53.19 86 TYR A CA 1
ATOM 645 C C . TYR A 1 86 ? 11.401 -4.474 -3.420 1.00 53.19 86 TYR A C 1
ATOM 647 O O . TYR A 1 86 ? 10.432 -3.765 -3.685 1.00 53.19 86 TYR A O 1
ATOM 655 N N . GLN A 1 87 ? 12.631 -4.163 -3.840 1.00 56.75 87 GLN A N 1
ATOM 656 C CA . GLN A 1 87 ? 12.839 -3.110 -4.839 1.00 56.75 87 GLN A CA 1
ATOM 657 C C . GLN A 1 87 ? 12.388 -3.607 -6.216 1.00 56.75 87 GLN A C 1
ATOM 659 O O . GLN A 1 87 ? 12.862 -4.634 -6.705 1.00 56.75 87 GLN A O 1
ATOM 664 N N . LEU A 1 88 ? 11.470 -2.878 -6.851 1.00 55.19 88 LEU A N 1
ATOM 665 C CA . LEU A 1 88 ? 11.117 -3.120 -8.246 1.00 55.19 88 LEU A CA 1
ATOM 666 C C . LEU A 1 88 ? 12.354 -2.869 -9.114 1.00 55.19 88 LEU A C 1
ATOM 668 O O . LEU A 1 88 ? 13.032 -1.853 -8.958 1.00 55.19 88 LEU A O 1
ATOM 672 N N . ALA A 1 89 ? 12.663 -3.803 -10.015 1.00 54.41 89 ALA A N 1
ATOM 673 C CA . ALA A 1 89 ? 13.853 -3.706 -10.847 1.00 54.41 89 ALA A CA 1
ATOM 674 C C . ALA A 1 89 ? 13.794 -2.435 -11.710 1.00 54.41 89 ALA A C 1
ATOM 676 O O . ALA A 1 89 ? 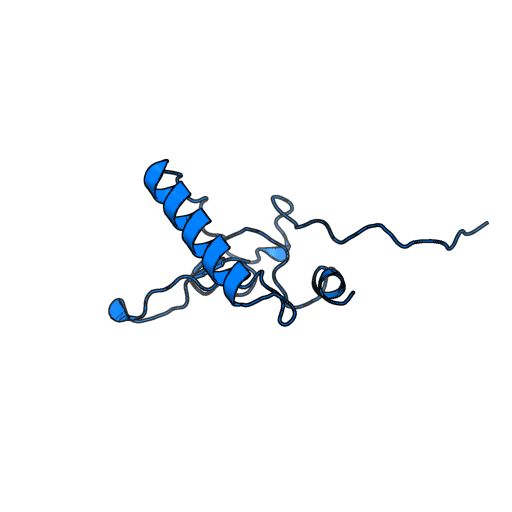12.910 -2.283 -12.558 1.00 54.41 89 ALA A O 1
ATOM 677 N N . ALA A 1 90 ? 14.752 -1.529 -11.515 1.00 52.56 90 ALA A N 1
ATOM 678 C CA . ALA A 1 90 ? 15.030 -0.495 -12.498 1.00 52.56 90 ALA A CA 1
ATOM 679 C C . ALA A 1 90 ? 15.541 -1.192 -13.770 1.00 52.56 90 ALA A C 1
ATOM 681 O O . ALA A 1 90 ? 16.443 -2.025 -13.703 1.00 52.56 90 ALA A O 1
ATOM 682 N N . ASP A 1 91 ? 14.931 -0.901 -14.918 1.00 46.44 91 ASP A N 1
ATOM 683 C CA . ASP A 1 91 ? 15.314 -1.474 -16.212 1.00 46.44 91 ASP A CA 1
ATOM 684 C C . ASP A 1 91 ? 16.828 -1.315 -16.463 1.00 46.44 91 ASP A C 1
ATOM 686 O O . ASP A 1 91 ? 17.334 -0.199 -16.568 1.00 46.44 91 ASP A O 1
ATOM 690 N N . THR A 1 92 ? 17.560 -2.430 -16.553 1.00 47.59 92 THR A N 1
ATOM 691 C CA . THR A 1 92 ? 19.006 -2.467 -16.844 1.00 47.59 92 THR A CA 1
ATOM 692 C C . THR A 1 92 ? 19.320 -2.512 -18.339 1.00 47.59 92 THR A C 1
ATOM 694 O O . THR A 1 92 ? 20.484 -2.630 -18.729 1.00 47.59 92 THR A O 1
ATOM 697 N N . ARG A 1 93 ? 18.328 -2.383 -19.227 1.00 42.69 93 ARG A N 1
ATOM 698 C CA . ARG A 1 93 ? 18.578 -2.384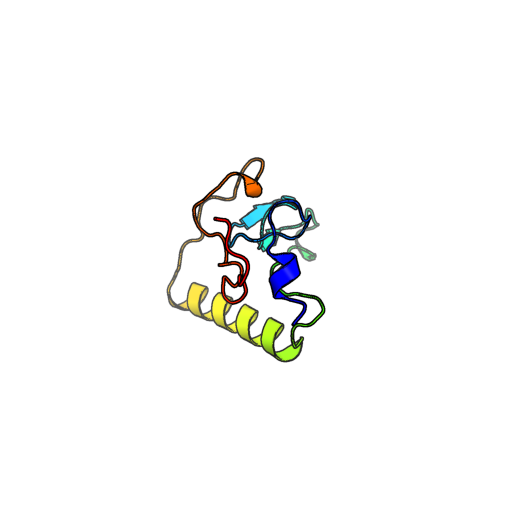 -20.674 1.00 42.69 93 ARG A CA 1
ATOM 699 C C . ARG A 1 93 ? 18.893 -0.984 -21.184 1.00 42.69 93 ARG A C 1
ATOM 701 O O . ARG A 1 93 ? 18.064 -0.313 -21.789 1.00 42.69 93 ARG A O 1
ATOM 708 N N . GLY A 1 94 ? 20.144 -0.578 -20.982 1.00 41.59 94 GLY A N 1
ATOM 709 C CA . GLY A 1 94 ? 20.696 0.596 -21.651 1.00 41.59 94 GLY A CA 1
ATOM 710 C C . GLY A 1 94 ? 21.990 1.138 -21.061 1.00 41.59 94 GLY A C 1
ATOM 711 O O . GLY A 1 94 ? 22.029 2.306 -20.697 1.00 41.59 94 GLY A O 1
ATOM 712 N N . SER A 1 95 ? 23.060 0.340 -21.012 1.00 36.62 95 SER A N 1
ATOM 713 C CA . SER A 1 95 ? 24.415 0.901 -20.938 1.00 36.62 95 SER A CA 1
ATOM 714 C C . SER A 1 95 ? 25.248 0.415 -22.118 1.00 36.62 95 SER A C 1
ATOM 716 O O . SER A 1 95 ? 25.627 -0.754 -22.160 1.00 36.62 95 SER A O 1
ATOM 718 N N . PRO A 1 96 ? 25.567 1.299 -23.075 1.00 50.16 96 PRO A N 1
ATOM 719 C CA . PRO A 1 96 ? 26.734 1.130 -23.904 1.00 50.16 96 PRO A CA 1
ATOM 720 C C . PRO A 1 96 ? 27.663 2.315 -23.659 1.00 50.16 96 PRO A C 1
ATOM 722 O O . PRO A 1 96 ? 27.608 3.266 -24.428 1.00 50.16 96 PRO A O 1
ATOM 725 N N . ARG A 1 97 ? 28.504 2.284 -22.617 1.00 39.62 97 ARG A N 1
ATOM 726 C CA . ARG A 1 97 ? 29.800 2.994 -22.618 1.00 39.62 97 ARG A CA 1
ATOM 727 C C . ARG A 1 97 ? 30.807 2.232 -21.771 1.00 39.62 97 ARG A C 1
ATOM 729 O O . ARG A 1 97 ? 30.684 2.163 -20.553 1.00 39.62 97 ARG A O 1
ATOM 736 N N . GLY A 1 98 ? 31.771 1.636 -22.466 1.00 38.12 98 GLY A N 1
ATOM 737 C CA . GLY A 1 98 ? 32.953 1.057 -21.858 1.00 38.12 98 GLY A CA 1
ATOM 738 C C . GLY A 1 98 ? 33.911 2.124 -21.346 1.00 38.12 98 GLY A C 1
ATOM 739 O O . GLY A 1 98 ? 33.826 3.292 -21.722 1.00 38.12 98 GLY A O 1
ATOM 740 N N . TYR A 1 99 ? 34.843 1.664 -20.526 1.00 34.22 99 TYR A N 1
ATOM 741 C CA . TYR A 1 99 ? 36.111 2.322 -20.274 1.00 34.22 99 TYR A CA 1
ATOM 742 C C . TYR A 1 99 ? 37.193 1.248 -20.375 1.00 34.22 99 TYR A C 1
ATOM 744 O O . TYR A 1 99 ? 37.169 0.266 -19.630 1.00 34.22 99 TYR A O 1
ATOM 752 N N . GLY A 1 100 ? 38.055 1.409 -21.379 1.00 36.81 100 GLY A N 1
ATOM 753 C CA . GLY A 1 100 ? 39.465 1.059 -21.243 1.00 36.81 100 GLY A CA 1
ATOM 754 C C . GLY A 1 100 ? 40.211 2.192 -20.551 1.00 36.81 100 GLY A C 1
ATOM 755 O O . GLY A 1 100 ? 39.576 3.246 -20.301 1.00 36.81 100 GLY A O 1
#